Protein AF-A0AAV3Y3Z1-F1 (afdb_monomer_lite)

Organism: NCBI:txid259542

Structure (mmCIF, N/CA/C/O backbone):
data_AF-A0AAV3Y3Z1-F1
#
_entry.id   AF-A0AAV3Y3Z1-F1
#
loop_
_atom_site.group_PDB
_atom_site.id
_atom_site.type_symbol
_atom_site.label_atom_id
_atom_site.label_alt_id
_atom_site.label_comp_id
_atom_site.label_asym_id
_atom_site.label_entity_id
_atom_site.label_seq_id
_atom_site.pdbx_PDB_ins_code
_atom_site.Cartn_x
_atom_site.Cartn_y
_atom_site.Cartn_z
_atom_site.occupancy
_atom_site.B_iso_or_equiv
_atom_site.auth_seq_id
_atom_site.auth_comp_id
_atom_site.auth_asym_id
_atom_site.auth_atom_id
_atom_site.pdbx_PDB_model_num
ATOM 1 N N . MET A 1 1 ? 24.043 4.649 -7.731 1.00 38.72 1 MET A N 1
ATOM 2 C CA . MET A 1 1 ? 23.067 5.441 -8.513 1.00 38.72 1 MET A CA 1
ATOM 3 C C . MET A 1 1 ? 21.668 4.959 -8.148 1.00 38.72 1 MET A C 1
ATOM 5 O O . MET A 1 1 ? 21.428 3.766 -8.249 1.00 38.72 1 MET A O 1
ATOM 9 N N . ARG A 1 2 ? 20.772 5.818 -7.644 1.00 45.34 2 ARG A N 1
ATOM 10 C CA . ARG A 1 2 ? 19.364 5.433 -7.432 1.00 45.34 2 ARG A CA 1
ATOM 11 C C . ARG A 1 2 ? 18.615 5.722 -8.729 1.00 45.34 2 ARG A C 1
ATOM 13 O O . ARG A 1 2 ? 18.360 6.885 -9.018 1.00 45.34 2 ARG A O 1
ATOM 20 N N . GLN A 1 3 ? 18.319 4.689 -9.514 1.00 50.84 3 GLN A N 1
ATOM 21 C CA . GLN A 1 3 ? 17.383 4.824 -10.627 1.00 50.84 3 GLN A CA 1
ATOM 22 C C . GLN A 1 3 ? 16.006 5.140 -10.035 1.00 50.84 3 GLN A C 1
ATOM 24 O O . GLN A 1 3 ? 15.525 4.430 -9.152 1.00 50.84 3 GLN A O 1
ATOM 29 N N . ILE A 1 4 ? 15.427 6.263 -10.453 1.00 54.53 4 ILE A N 1
ATOM 30 C CA . ILE A 1 4 ? 14.034 6.606 -10.181 1.00 54.53 4 ILE A CA 1
ATOM 31 C C . ILE A 1 4 ? 13.265 6.180 -11.424 1.00 54.53 4 ILE A C 1
ATOM 33 O O . ILE A 1 4 ? 13.457 6.764 -12.485 1.00 54.53 4 ILE A O 1
ATOM 37 N N . ALA A 1 5 ? 12.422 5.158 -11.295 1.00 66.56 5 ALA A N 1
ATOM 38 C CA . ALA A 1 5 ? 11.469 4.790 -12.334 1.00 66.56 5 ALA A CA 1
ATOM 39 C C . ALA A 1 5 ? 10.105 5.410 -12.003 1.00 66.56 5 ALA A C 1
ATOM 41 O O . ALA A 1 5 ? 9.519 5.086 -10.962 1.00 66.56 5 ALA A O 1
ATOM 42 N N . ASP A 1 6 ? 9.615 6.284 -12.883 1.00 77.06 6 ASP A N 1
ATOM 43 C CA . ASP A 1 6 ? 8.243 6.791 -12.879 1.00 77.06 6 ASP A CA 1
ATOM 44 C C . ASP A 1 6 ? 7.479 6.065 -13.996 1.00 77.06 6 ASP A C 1
ATOM 46 O O . ASP A 1 6 ? 7.843 6.141 -15.166 1.00 77.06 6 ASP A O 1
ATOM 50 N N . ILE A 1 7 ? 6.454 5.294 -13.629 1.00 76.12 7 ILE A N 1
ATOM 51 C CA . ILE A 1 7 ? 5.674 4.467 -14.565 1.00 76.12 7 ILE A CA 1
ATOM 52 C C . ILE A 1 7 ? 4.197 4.838 -14.451 1.00 76.12 7 ILE A C 1
ATOM 54 O O . ILE A 1 7 ? 3.661 4.872 -13.341 1.00 76.12 7 ILE A O 1
ATOM 58 N N . VAL A 1 8 ? 3.537 5.057 -15.589 1.00 78.25 8 VAL A N 1
ATOM 59 C CA . VAL A 1 8 ? 2.081 5.229 -15.682 1.00 78.25 8 VAL A CA 1
ATOM 60 C C . VAL A 1 8 ? 1.500 4.055 -16.467 1.00 78.25 8 VAL A C 1
ATOM 62 O O . VAL A 1 8 ? 1.951 3.780 -17.575 1.00 78.25 8 VAL A O 1
ATOM 65 N N . LEU A 1 9 ? 0.521 3.351 -15.897 1.00 72.94 9 LEU A N 1
ATOM 66 C CA . LEU A 1 9 ? -0.220 2.286 -16.583 1.00 72.94 9 LEU A CA 1
ATOM 67 C C . LEU A 1 9 ? -1.708 2.632 -16.574 1.00 72.94 9 LEU A C 1
ATOM 69 O O . LEU A 1 9 ? -2.263 2.883 -15.506 1.00 72.94 9 LEU A O 1
ATOM 73 N N . GLN A 1 10 ? -2.333 2.641 -17.753 1.00 61.81 10 GLN A N 1
ATOM 74 C CA . GLN A 1 10 ? -3.741 3.027 -17.941 1.00 61.81 10 GLN A CA 1
ATOM 75 C C . GLN A 1 10 ? -4.688 1.856 -18.247 1.00 61.81 10 GLN A C 1
ATOM 77 O O . GLN A 1 10 ? -5.895 1.983 -18.075 1.00 61.81 10 GLN A O 1
ATOM 82 N N . SER A 1 11 ? -4.172 0.733 -18.747 1.00 54.78 11 SER A N 1
ATOM 83 C CA . SER A 1 11 ? -4.983 -0.423 -19.162 1.00 54.78 11 SER A CA 1
ATOM 84 C C . SER A 1 11 ? -4.054 -1.578 -19.517 1.00 54.78 11 SER A C 1
ATOM 86 O O . SER A 1 11 ? -3.752 -1.846 -20.676 1.00 54.78 11 SER A O 1
ATOM 88 N N . ALA A 1 12 ? -3.490 -2.217 -18.494 1.00 56.66 12 ALA A N 1
ATOM 89 C CA . ALA A 1 12 ? -2.449 -3.210 -18.706 1.00 56.66 12 ALA A CA 1
ATOM 90 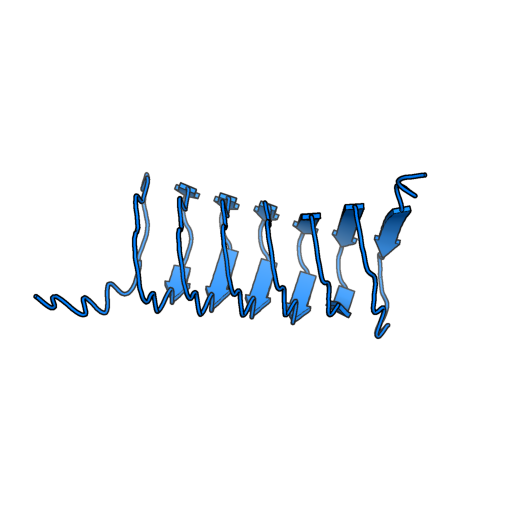C C . ALA A 1 12 ? -2.497 -4.318 -17.641 1.00 56.66 12 ALA A C 1
ATOM 92 O O . ALA A 1 12 ? -2.809 -4.044 -16.479 1.00 56.66 12 ALA A O 1
ATOM 93 N N . PHE A 1 13 ? -2.098 -5.534 -18.043 1.00 55.38 13 PHE A N 1
ATOM 94 C CA . PHE A 1 13 ? -1.828 -6.692 -17.174 1.00 55.38 13 PHE A CA 1
ATOM 95 C C . PHE A 1 13 ? -0.326 -7.002 -16.985 1.00 55.38 13 PHE A C 1
ATOM 97 O O . PHE A 1 13 ? 0.087 -8.147 -17.172 1.00 55.38 13 PHE A O 1
ATOM 104 N N . PRO A 1 14 ? 0.554 -6.034 -16.669 1.00 64.69 14 PRO A N 1
ATOM 105 C CA . PRO A 1 14 ? 1.974 -6.319 -16.624 1.00 64.69 14 PRO A CA 1
ATOM 106 C C . PRO A 1 14 ? 2.373 -6.910 -15.265 1.00 64.69 14 PRO A C 1
ATOM 108 O O . PRO A 1 14 ? 1.799 -6.584 -14.223 1.00 64.69 14 PRO A O 1
ATOM 111 N N . ASN A 1 15 ? 3.402 -7.756 -15.283 1.00 67.06 15 ASN A N 1
ATOM 112 C CA . ASN A 1 15 ? 4.143 -8.168 -14.096 1.00 67.06 15 ASN A CA 1
ATOM 113 C C . ASN A 1 15 ? 5.501 -7.461 -14.122 1.00 67.06 15 ASN A C 1
ATOM 115 O O . ASN A 1 15 ? 6.353 -7.806 -14.938 1.00 67.06 15 ASN A O 1
ATOM 119 N N . ILE A 1 16 ? 5.676 -6.429 -13.292 1.00 70.81 16 ILE A N 1
ATOM 120 C CA . ILE A 1 16 ? 6.861 -5.555 -13.351 1.00 70.81 16 ILE A CA 1
ATOM 121 C C . ILE A 1 16 ? 7.617 -5.600 -12.021 1.00 70.81 16 ILE A C 1
ATOM 123 O O . ILE A 1 16 ? 7.377 -4.728 -11.172 1.00 70.81 16 ILE A O 1
ATOM 127 N N . PRO A 1 17 ? 8.538 -6.564 -11.831 1.00 74.75 17 PRO A N 1
ATOM 128 C CA . PRO A 1 17 ? 9.438 -6.557 -10.690 1.00 74.75 17 PRO A CA 1
ATOM 129 C C . PRO A 1 17 ? 10.379 -5.353 -10.756 1.00 74.75 17 PRO A C 1
ATOM 131 O O . PRO A 1 17 ? 10.836 -4.953 -11.825 1.00 74.75 17 PRO A O 1
ATOM 134 N N . HIS A 1 18 ? 10.671 -4.757 -9.603 1.00 75.56 18 HIS A N 1
ATOM 135 C CA . HIS A 1 18 ? 11.639 -3.667 -9.508 1.00 75.56 18 HIS A CA 1
ATOM 136 C C . HIS A 1 18 ? 12.318 -3.641 -8.134 1.00 75.56 18 HIS A C 1
ATOM 138 O O . HIS A 1 18 ? 11.697 -3.953 -7.114 1.00 75.56 18 HIS A O 1
ATOM 144 N N . GLN A 1 19 ? 13.586 -3.228 -8.115 1.00 79.69 19 GLN A N 1
ATOM 145 C CA . GLN A 1 19 ? 14.380 -3.020 -6.907 1.00 79.69 19 GLN A CA 1
ATOM 146 C C . GLN A 1 19 ? 14.843 -1.564 -6.818 1.00 79.69 19 GLN A C 1
ATOM 148 O O . GLN A 1 19 ? 15.278 -0.979 -7.805 1.00 79.69 19 GLN A O 1
ATOM 153 N N . GLY A 1 20 ? 14.786 -0.971 -5.627 1.00 83.19 20 GLY A N 1
ATOM 154 C CA . GLY A 1 20 ? 15.277 0.388 -5.391 1.00 83.19 20 GLY A CA 1
ATOM 155 C C . GLY A 1 20 ? 14.154 1.389 -5.151 1.00 83.19 20 GLY A C 1
ATOM 156 O O . GLY A 1 20 ? 13.308 1.156 -4.294 1.00 83.19 20 GLY A O 1
ATOM 157 N N . TYR A 1 21 ? 14.186 2.545 -5.819 1.00 83.06 21 TYR A N 1
ATOM 158 C CA . TYR A 1 21 ? 13.188 3.603 -5.638 1.00 83.06 21 TYR A CA 1
ATOM 159 C C . TYR A 1 21 ? 12.242 3.670 -6.840 1.00 83.06 21 TYR A C 1
ATOM 161 O O . TYR A 1 21 ? 12.690 3.880 -7.963 1.00 83.06 21 TYR A O 1
ATOM 169 N N . ARG A 1 22 ? 10.930 3.571 -6.606 1.00 81.88 22 ARG A N 1
ATOM 170 C CA . ARG A 1 22 ? 9.918 3.654 -7.670 1.00 81.88 22 ARG A CA 1
ATOM 171 C C . ARG A 1 22 ? 8.737 4.537 -7.283 1.00 81.88 22 ARG A C 1
ATOM 173 O O . ARG A 1 22 ? 8.213 4.439 -6.167 1.00 81.88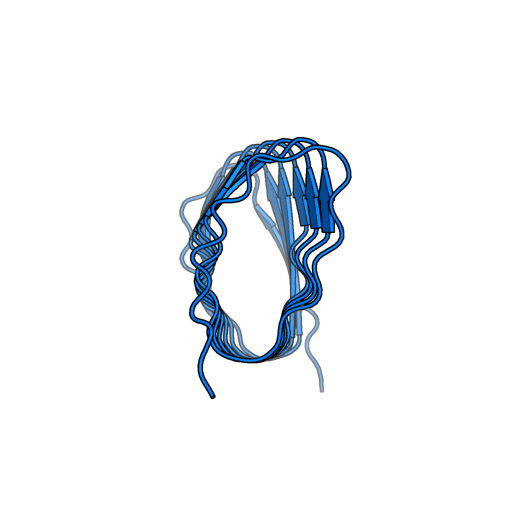 22 ARG A O 1
ATOM 180 N N . LYS A 1 23 ? 8.251 5.348 -8.225 1.00 83.50 23 LYS A N 1
ATOM 181 C CA . LYS A 1 23 ? 6.884 5.883 -8.171 1.00 83.50 23 LYS A CA 1
ATOM 182 C C . LYS A 1 23 ? 6.083 5.286 -9.314 1.00 83.50 23 LYS A C 1
ATOM 184 O O . LYS A 1 23 ? 6.604 4.964 -10.379 1.00 83.50 23 LYS A O 1
ATOM 189 N N . SER A 1 24 ? 4.802 5.065 -9.087 1.00 81.75 24 SER A N 1
ATOM 190 C CA . SER A 1 24 ? 3.940 4.552 -10.147 1.00 81.75 24 SER A CA 1
ATOM 191 C C . SER A 1 24 ? 2.547 5.110 -10.004 1.00 81.75 24 SER A C 1
ATOM 193 O O . SER A 1 24 ? 2.078 5.279 -8.882 1.00 81.75 24 SER A O 1
ATOM 195 N N . VAL A 1 25 ? 1.903 5.375 -11.132 1.00 82.44 25 VAL A N 1
ATOM 196 C CA . VAL A 1 25 ? 0.495 5.752 -11.203 1.00 82.44 25 VAL A CA 1
ATOM 197 C C . VAL A 1 25 ? -0.222 4.681 -12.010 1.00 82.44 25 VAL A C 1
ATOM 199 O O . VAL A 1 25 ? 0.180 4.353 -13.123 1.00 82.44 25 VAL A O 1
ATOM 202 N N . LEU A 1 26 ? -1.254 4.098 -11.419 1.00 78.12 26 LEU A N 1
ATOM 203 C CA . LEU A 1 26 ? -2.059 3.043 -12.011 1.00 78.12 26 LEU A CA 1
ATOM 204 C C . LEU A 1 26 ? -3.491 3.554 -12.109 1.00 78.12 26 LEU A C 1
ATOM 206 O O . LEU A 1 26 ? -4.117 3.844 -11.088 1.00 78.12 26 LEU A O 1
ATOM 210 N N . GLN A 1 27 ? -3.984 3.669 -13.333 1.00 77.88 27 GLN A N 1
ATOM 211 C CA . GLN A 1 27 ? -5.347 4.067 -13.658 1.00 77.88 27 GLN A CA 1
ATOM 212 C C . GLN A 1 27 ? -6.014 2.897 -14.373 1.00 77.88 27 GLN A C 1
ATOM 214 O O . GLN A 1 27 ? -5.405 2.346 -15.281 1.00 77.88 27 GLN A O 1
ATOM 219 N N . SER A 1 28 ? -7.218 2.492 -13.962 1.00 62.53 28 SER A N 1
ATOM 220 C CA . SER A 1 28 ? -8.049 1.519 -14.704 1.00 62.53 28 SER A CA 1
ATOM 221 C C . SER A 1 28 ? -7.339 0.217 -15.122 1.00 62.53 28 SER A C 1
ATOM 223 O O . SER A 1 28 ? -7.640 -0.372 -16.159 1.00 62.53 28 SER A O 1
ATOM 225 N N . ALA A 1 29 ? -6.375 -0.243 -14.322 1.00 64.31 29 ALA A N 1
ATOM 226 C CA . ALA A 1 29 ? -5.511 -1.373 -14.651 1.00 64.31 29 ALA A CA 1
ATOM 227 C C . ALA A 1 29 ? -5.746 -2.563 -13.709 1.00 64.31 29 ALA A C 1
ATOM 229 O O . ALA A 1 29 ? -6.104 -2.374 -12.545 1.00 64.31 29 ALA A O 1
ATOM 230 N N . PHE A 1 30 ? -5.493 -3.773 -14.219 1.00 63.44 30 PHE A N 1
ATOM 231 C CA . PHE A 1 30 ? -5.391 -5.013 -13.448 1.00 63.44 30 PHE A CA 1
ATOM 232 C C . PHE A 1 30 ? -3.925 -5.434 -13.393 1.00 63.44 30 PHE A C 1
ATOM 234 O O . PHE A 1 30 ? -3.416 -5.987 -14.357 1.00 63.44 30 PHE A O 1
ATOM 241 N N . THR A 1 31 ? -3.202 -5.149 -12.310 1.00 68.56 31 THR A N 1
ATOM 242 C CA . THR A 1 31 ? -1.728 -5.258 -12.336 1.00 68.56 31 THR A CA 1
ATOM 243 C C . THR A 1 31 ? -1.142 -5.995 -11.133 1.00 68.56 31 THR A C 1
ATOM 245 O O . THR A 1 31 ? -1.618 -5.826 -10.009 1.00 68.56 31 THR A O 1
ATOM 248 N N . ASN A 1 32 ? -0.074 -6.775 -11.363 1.00 75.19 32 ASN A N 1
ATOM 249 C CA . ASN A 1 32 ? 0.760 -7.359 -10.310 1.00 75.19 32 ASN A CA 1
ATOM 250 C C . ASN A 1 32 ? 2.152 -6.703 -10.299 1.00 75.19 32 ASN A C 1
ATOM 252 O O . ASN A 1 32 ? 2.865 -6.737 -11.300 1.00 75.19 32 ASN A O 1
ATOM 256 N N . ILE A 1 33 ? 2.541 -6.068 -9.191 1.00 74.75 33 ILE A N 1
ATOM 257 C CA . ILE A 1 33 ? 3.802 -5.311 -9.110 1.00 74.75 33 ILE A CA 1
ATOM 258 C C . ILE A 1 33 ? 4.580 -5.687 -7.846 1.00 74.75 33 ILE A C 1
ATOM 260 O O . ILE A 1 33 ? 4.472 -4.985 -6.837 1.00 74.75 33 ILE A O 1
ATOM 264 N N . PRO A 1 34 ? 5.388 -6.760 -7.881 1.00 79.81 34 PRO A N 1
ATOM 265 C CA . PRO A 1 34 ? 6.319 -7.048 -6.802 1.00 79.81 34 PRO A CA 1
ATOM 266 C C . PRO A 1 34 ? 7.426 -5.992 -6.745 1.00 79.81 34 PRO A C 1
ATOM 268 O O . PRO A 1 34 ? 7.999 -5.607 -7.767 1.00 79.81 34 PRO A O 1
ATOM 271 N N . HIS A 1 35 ? 7.751 -5.514 -5.546 1.00 79.88 35 HIS A N 1
ATOM 272 C CA . HIS A 1 35 ? 8.801 -4.512 -5.380 1.00 79.88 35 HIS A CA 1
ATOM 273 C C . HIS A 1 35 ? 9.588 -4.674 -4.076 1.00 79.88 35 HIS A C 1
ATOM 275 O O . HIS A 1 35 ? 9.019 -4.915 -3.010 1.00 79.88 35 HIS A O 1
ATOM 281 N N . GLN A 1 36 ? 10.906 -4.473 -4.154 1.00 83.94 36 GLN A N 1
ATOM 282 C CA . GLN A 1 36 ? 11.794 -4.410 -2.992 1.00 83.94 36 GLN A CA 1
ATOM 283 C C . GLN A 1 36 ? 12.462 -3.035 -2.896 1.00 83.94 36 GLN A C 1
ATOM 285 O O . GLN A 1 36 ? 13.067 -2.551 -3.852 1.00 83.94 36 GLN A O 1
ATOM 290 N N . GLY A 1 37 ? 12.384 -2.399 -1.728 1.00 86.62 37 GLY A N 1
ATOM 291 C CA . GLY A 1 37 ? 13.018 -1.108 -1.463 1.00 86.62 37 GLY A CA 1
ATOM 292 C C . GLY A 1 37 ? 12.015 -0.030 -1.074 1.00 86.62 37 GLY A C 1
ATOM 293 O O . GLY A 1 37 ? 11.302 -0.173 -0.086 1.00 86.62 37 GLY A O 1
ATOM 294 N N . TYR A 1 38 ? 12.011 1.087 -1.799 1.00 85.38 38 TYR A N 1
ATOM 295 C CA . TYR A 1 38 ? 11.131 2.221 -1.550 1.00 85.38 38 TYR A CA 1
ATOM 296 C C . TYR A 1 38 ? 10.130 2.422 -2.690 1.00 85.38 38 TYR A C 1
ATOM 298 O O . TYR A 1 38 ? 10.534 2.689 -3.821 1.00 85.38 38 TYR A O 1
ATOM 306 N N . GLN A 1 39 ? 8.830 2.406 -2.393 1.00 83.25 39 GLN A N 1
ATOM 307 C CA . GLN A 1 39 ? 7.796 2.600 -3.414 1.00 83.25 39 GLN A CA 1
ATOM 308 C C . GLN A 1 39 ? 6.714 3.610 -2.997 1.00 83.25 39 GLN A C 1
ATOM 310 O O . GLN A 1 39 ? 6.246 3.626 -1.855 1.00 83.25 39 GLN A O 1
ATOM 315 N N . LYS A 1 40 ? 6.269 4.438 -3.952 1.00 87.25 40 LYS A N 1
ATOM 316 C CA . LYS A 1 40 ? 5.079 5.305 -3.827 1.00 87.25 40 LYS A CA 1
ATOM 317 C C . LYS A 1 40 ? 4.084 5.039 -4.965 1.00 87.25 40 LYS A C 1
ATOM 319 O O . LYS A 1 40 ? 4.104 5.770 -5.957 1.00 87.25 40 LYS A O 1
ATOM 324 N N . PRO A 1 41 ? 3.261 3.983 -4.884 1.00 83.94 41 PRO A N 1
ATOM 325 C CA . PRO A 1 41 ? 2.222 3.764 -5.878 1.00 83.94 41 PRO A CA 1
ATOM 326 C C . PRO A 1 41 ? 1.009 4.671 -5.610 1.00 83.94 41 PRO A C 1
ATOM 328 O O . PRO A 1 41 ? 0.611 4.866 -4.461 1.00 83.94 41 PRO A O 1
ATOM 331 N N . VAL A 1 42 ? 0.413 5.190 -6.677 1.00 86.38 42 VAL A N 1
ATOM 332 C CA . VAL A 1 42 ? -0.885 5.868 -6.687 1.00 86.38 42 VAL A CA 1
ATOM 333 C C . VAL A 1 42 ? -1.831 5.024 -7.533 1.00 86.38 42 VAL A C 1
ATOM 335 O O . VAL A 1 42 ? -1.521 4.722 -8.681 1.00 86.38 42 VAL A O 1
ATOM 338 N N . LEU A 1 43 ? -2.958 4.619 -6.957 1.00 83.06 43 LEU A N 1
ATOM 339 C CA . LEU A 1 43 ? -3.975 3.787 -7.597 1.00 83.06 43 LEU A CA 1
ATOM 340 C C . LEU A 1 43 ? -5.282 4.569 -7.691 1.00 83.06 43 LEU A C 1
ATOM 342 O O . LEU A 1 43 ? -5.802 5.015 -6.668 1.00 83.06 43 LEU A O 1
ATOM 346 N N . GLN A 1 44 ? -5.810 4.694 -8.904 1.00 83.62 44 GLN A N 1
ATOM 347 C CA . GLN A 1 44 ? -7.079 5.352 -9.203 1.00 83.62 44 GLN A CA 1
ATOM 348 C C . GLN A 1 44 ? -7.956 4.396 -10.011 1.00 83.62 44 GLN A C 1
ATOM 350 O O . GLN A 1 44 ? -7.556 3.973 -11.095 1.00 83.62 44 GLN A O 1
ATOM 355 N N . SER A 1 45 ? -9.132 4.035 -9.491 1.00 73.88 45 SER A N 1
ATOM 356 C CA . SER A 1 45 ? -10.088 3.159 -10.198 1.00 73.88 45 SER A CA 1
ATOM 357 C C . SER A 1 45 ? -9.464 1.857 -10.725 1.00 73.88 45 SER A C 1
ATOM 359 O O . SER A 1 45 ? -9.800 1.383 -11.805 1.00 73.88 45 SER A O 1
ATOM 361 N N . ALA A 1 46 ? -8.501 1.301 -9.989 1.00 69.44 46 ALA A N 1
ATOM 362 C CA . ALA A 1 46 ? -7.691 0.166 -10.420 1.00 69.44 46 ALA A CA 1
ATOM 363 C C . ALA A 1 46 ? -7.931 -1.060 -9.533 1.00 69.44 46 ALA A C 1
ATOM 365 O O . ALA A 1 46 ? -8.288 -0.923 -8.358 1.00 69.44 46 ALA A O 1
ATOM 366 N N . PHE A 1 47 ? -7.668 -2.242 -10.092 1.00 73.44 47 PHE A N 1
ATOM 367 C CA . PHE A 1 47 ? -7.557 -3.492 -9.351 1.00 73.44 47 PHE A CA 1
ATOM 368 C C . PHE A 1 47 ? -6.087 -3.921 -9.308 1.00 73.44 47 PHE A C 1
ATOM 370 O O . PHE A 1 47 ? -5.487 -4.204 -10.341 1.00 73.44 47 PHE A O 1
ATOM 377 N N . ALA A 1 48 ? -5.459 -3.975 -8.136 1.00 74.31 48 ALA A N 1
ATOM 378 C CA . ALA A 1 48 ? -4.024 -4.271 -8.075 1.00 74.31 48 ALA A CA 1
ATOM 379 C C . ALA A 1 48 ? -3.632 -5.255 -6.978 1.00 74.31 48 ALA A C 1
ATOM 381 O O . ALA A 1 48 ? -4.175 -5.232 -5.873 1.00 74.31 48 ALA A O 1
ATOM 382 N N . ASN A 1 49 ? -2.621 -6.068 -7.285 1.00 81.00 49 ASN A N 1
ATOM 383 C CA . ASN A 1 49 ? -1.872 -6.848 -6.311 1.00 81.00 49 ASN A CA 1
ATOM 384 C C . ASN A 1 49 ? -0.430 -6.322 -6.245 1.00 81.00 49 ASN A C 1
ATOM 386 O O . ASN A 1 49 ? 0.297 -6.370 -7.234 1.00 81.00 49 ASN A O 1
ATOM 390 N N . ILE A 1 50 ? -0.015 -5.766 -5.108 1.00 79.44 50 ILE A N 1
ATOM 391 C CA . ILE A 1 50 ? 1.295 -5.101 -4.984 1.00 79.44 50 ILE A CA 1
ATOM 392 C C . ILE A 1 50 ? 2.027 -5.647 -3.757 1.00 79.44 50 ILE A C 1
ATOM 394 O O . ILE A 1 50 ? 2.022 -5.002 -2.705 1.00 79.44 50 ILE A O 1
ATOM 398 N N . PRO A 1 51 ? 2.643 -6.838 -3.857 1.00 83.62 51 PRO A N 1
ATOM 399 C CA . PRO A 1 51 ? 3.488 -7.346 -2.791 1.00 83.62 51 PRO A CA 1
ATOM 400 C C . PRO A 1 51 ? 4.758 -6.496 -2.679 1.00 83.62 51 PRO A C 1
ATOM 402 O O . PRO A 1 51 ? 5.456 -6.252 -3.665 1.00 83.62 51 PRO A O 1
ATOM 405 N N . HIS A 1 52 ? 5.068 -6.036 -1.469 1.00 84.00 52 HIS A N 1
ATOM 406 C CA . HIS A 1 52 ? 6.194 -5.135 -1.251 1.00 84.00 52 HIS A CA 1
ATOM 407 C C . HIS A 1 52 ? 7.002 -5.475 0.006 1.00 84.00 52 HIS A C 1
ATOM 409 O O . HIS A 1 52 ? 6.446 -5.719 1.078 1.00 84.00 52 HIS A O 1
ATOM 415 N N . GLN A 1 53 ? 8.330 -5.409 -0.111 1.00 86.62 53 GLN A N 1
ATOM 416 C CA . GLN A 1 53 ? 9.258 -5.484 1.021 1.00 86.62 53 GLN A CA 1
ATOM 417 C C . GLN A 1 53 ? 10.060 -4.185 1.146 1.00 86.62 53 GLN A C 1
ATOM 419 O O . GLN A 1 53 ? 10.698 -3.741 0.192 1.00 86.62 53 GLN A O 1
ATOM 424 N N . GLY A 1 54 ? 10.052 -3.576 2.333 1.00 88.81 54 GLY A N 1
ATOM 425 C CA . GLY A 1 54 ? 10.809 -2.361 2.638 1.00 88.81 54 GLY A CA 1
ATOM 426 C C . GLY A 1 54 ? 9.923 -1.208 3.103 1.00 88.81 54 GLY A C 1
ATOM 427 O O . GLY A 1 54 ? 9.202 -1.332 4.090 1.00 88.81 54 GLY A O 1
ATOM 428 N N . TYR A 1 55 ? 10.019 -0.061 2.431 1.00 87.44 55 TYR A N 1
ATOM 429 C CA . TYR A 1 55 ? 9.237 1.133 2.729 1.00 87.44 55 TYR A CA 1
ATOM 430 C C . TYR A 1 55 ? 8.221 1.463 1.629 1.00 87.44 55 TYR A C 1
ATOM 432 O O . TYR A 1 55 ? 8.604 1.735 0.492 1.00 87.44 55 TYR A O 1
ATOM 440 N N . GLN A 1 56 ? 6.938 1.566 1.971 1.00 85.62 56 GLN A N 1
ATOM 441 C CA . GLN A 1 56 ? 5.893 1.888 0.996 1.00 85.62 56 GLN A CA 1
ATOM 442 C C . GLN A 1 56 ? 4.960 3.014 1.467 1.00 85.62 56 GLN A C 1
ATOM 444 O O . GLN A 1 56 ? 4.536 3.069 2.625 1.00 85.62 56 GLN A O 1
ATOM 449 N N . LYS A 1 57 ? 4.600 3.920 0.549 1.00 89.75 57 LYS A N 1
ATOM 450 C CA . LYS A 1 57 ? 3.550 4.940 0.748 1.00 89.75 57 LYS A CA 1
ATOM 451 C C . LYS A 1 57 ? 2.492 4.848 -0.351 1.00 89.75 57 LYS A C 1
ATOM 453 O O . LYS A 1 57 ? 2.554 5.636 -1.297 1.00 89.75 57 LYS A O 1
ATOM 458 N N . PRO A 1 58 ? 1.572 3.879 -0.284 1.00 85.81 58 PRO A N 1
ATOM 459 C CA . PRO A 1 58 ? 0.532 3.775 -1.288 1.00 85.81 58 PRO A CA 1
ATOM 460 C C . PRO A 1 58 ? -0.557 4.834 -1.059 1.00 85.81 58 PRO A C 1
ATOM 462 O O . PRO A 1 58 ? -0.943 5.102 0.080 1.00 85.81 58 PRO A O 1
ATOM 465 N N . VAL A 1 59 ? -1.058 5.410 -2.148 1.00 88.69 59 VAL A N 1
ATOM 466 C CA . VAL A 1 59 ? -2.254 6.262 -2.163 1.00 88.69 59 VAL A CA 1
ATOM 467 C C . VAL A 1 59 ? -3.306 5.568 -3.015 1.00 88.69 59 VAL A C 1
ATOM 469 O O . VAL A 1 59 ? -3.037 5.249 -4.171 1.00 88.69 59 VAL A O 1
ATOM 472 N N . LEU A 1 60 ? -4.483 5.314 -2.450 1.00 85.50 60 LEU A N 1
ATOM 473 C CA . LEU A 1 60 ? -5.581 4.643 -3.142 1.00 85.50 60 LEU A CA 1
ATOM 474 C C . LEU A 1 60 ? -6.832 5.510 -3.143 1.00 85.50 60 LEU A C 1
ATOM 476 O O . LEU A 1 60 ? -7.298 5.926 -2.082 1.00 85.50 60 LEU A O 1
ATOM 480 N N . GLN A 1 61 ? -7.378 5.724 -4.337 1.00 85.88 61 GLN A N 1
ATOM 481 C CA . GLN A 1 61 ? -8.613 6.458 -4.583 1.00 85.88 61 GLN A CA 1
ATOM 482 C C . GLN A 1 61 ? -9.555 5.588 -5.413 1.00 85.88 61 GLN A C 1
ATOM 484 O O . GLN A 1 61 ? -9.201 5.182 -6.521 1.00 85.88 61 GLN A O 1
ATOM 489 N N . SER A 1 62 ? -10.740 5.283 -4.877 1.00 78.38 62 SER A N 1
ATOM 490 C CA . SER A 1 62 ? -11.766 4.491 -5.581 1.00 78.38 62 SER A CA 1
ATOM 491 C C . SER A 1 62 ? -11.234 3.173 -6.165 1.00 78.38 62 SER A C 1
ATOM 493 O O . SER A 1 62 ? -11.612 2.765 -7.257 1.00 78.38 62 SER A O 1
ATOM 495 N N . ALA A 1 63 ? -10.296 2.529 -5.469 1.00 74.31 63 ALA A N 1
ATOM 496 C CA . ALA A 1 63 ? -9.564 1.368 -5.967 1.00 74.31 63 ALA A CA 1
ATOM 497 C C . ALA A 1 63 ? -9.893 0.106 -5.163 1.00 74.31 63 ALA A C 1
ATOM 499 O O . ALA A 1 63 ? -10.210 0.184 -3.970 1.00 74.31 63 ALA A O 1
ATOM 500 N N . PHE A 1 64 ? -9.743 -1.050 -5.812 1.00 76.88 64 PHE A N 1
ATOM 501 C CA . PHE A 1 64 ? -9.703 -2.347 -5.150 1.00 76.88 64 PHE A CA 1
ATOM 502 C C . PHE A 1 64 ? -8.258 -2.847 -5.125 1.00 76.88 64 PHE A C 1
ATOM 504 O O . PHE A 1 64 ? -7.632 -3.005 -6.169 1.00 76.88 64 PHE A O 1
ATOM 511 N N . ALA A 1 65 ? -7.686 -3.099 -3.950 1.00 76.62 65 ALA A N 1
ATOM 512 C CA . ALA A 1 65 ? -6.293 -3.542 -3.893 1.00 76.62 65 ALA A CA 1
ATOM 513 C C . ALA A 1 65 ? -6.020 -4.586 -2.821 1.00 76.62 65 ALA A C 1
ATOM 515 O O . ALA A 1 65 ? -6.533 -4.508 -1.703 1.00 76.62 65 ALA A O 1
ATOM 516 N N . ASN A 1 66 ? -5.132 -5.516 -3.165 1.00 82.75 66 ASN A N 1
ATOM 517 C CA . ASN A 1 66 ? -4.453 -6.389 -2.225 1.00 82.75 66 ASN A CA 1
ATOM 518 C C . ASN A 1 66 ? -2.978 -5.973 -2.140 1.00 82.75 66 ASN A C 1
ATOM 520 O O . ASN A 1 66 ? -2.266 -5.982 -3.143 1.00 82.75 66 ASN A O 1
ATOM 524 N N . ILE A 1 67 ? -2.516 -5.562 -0.961 1.00 80.62 67 ILE A N 1
ATOM 525 C CA . ILE A 1 67 ? -1.156 -5.032 -0.783 1.00 80.62 67 ILE A CA 1
ATOM 526 C C . ILE A 1 67 ? -0.488 -5.738 0.401 1.00 80.62 67 ILE A C 1
ATOM 528 O O . ILE A 1 67 ? -0.442 -5.178 1.500 1.00 80.62 67 ILE A O 1
ATOM 532 N N . PRO A 1 68 ? 0.025 -6.968 0.209 1.00 84.25 68 PRO A N 1
ATOM 533 C CA . PRO A 1 68 ? 0.863 -7.620 1.204 1.00 84.25 68 PRO A CA 1
ATOM 534 C C . PRO A 1 68 ? 2.152 -6.824 1.395 1.00 84.25 68 PRO A C 1
ATOM 536 O O . PRO A 1 68 ? 2.859 -6.529 0.429 1.00 84.25 68 PRO A O 1
ATOM 539 N N . HIS A 1 69 ? 2.476 -6.479 2.636 1.00 83.50 69 HIS A N 1
ATOM 540 C CA . HIS A 1 69 ? 3.636 -5.649 2.924 1.00 83.50 69 HIS A CA 1
ATOM 541 C C . HIS A 1 69 ? 4.441 -6.148 4.126 1.00 83.50 69 HIS A C 1
ATOM 543 O O . HIS A 1 69 ? 3.893 -6.407 5.199 1.00 83.50 69 HIS A O 1
ATOM 549 N N . GLN A 1 70 ? 5.764 -6.196 3.968 1.00 87.06 70 GLN A N 1
ATOM 550 C CA . GLN A 1 70 ? 6.713 -6.410 5.062 1.00 87.06 70 GLN A CA 1
ATOM 551 C C . GLN A 1 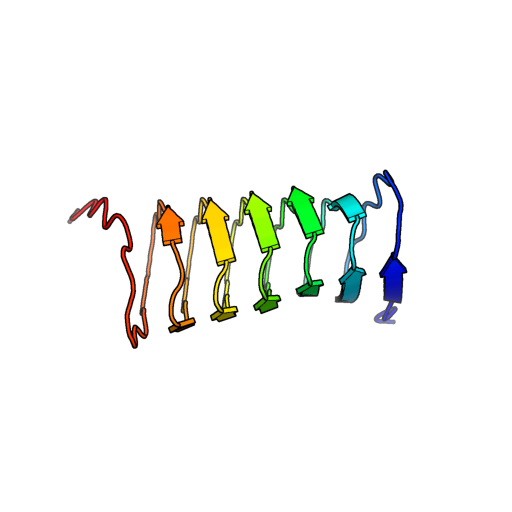70 ? 7.634 -5.194 5.214 1.00 87.06 70 GLN A C 1
ATOM 553 O O . GLN A 1 70 ? 8.308 -4.793 4.266 1.00 87.06 70 GLN A O 1
ATOM 558 N N . GLY A 1 71 ? 7.680 -4.606 6.412 1.00 89.00 71 GLY A N 1
ATOM 559 C CA . GLY A 1 71 ? 8.543 -3.471 6.744 1.00 89.00 71 GLY A CA 1
ATOM 560 C C . GLY A 1 71 ? 7.771 -2.262 7.272 1.00 89.00 71 GLY A C 1
ATOM 561 O O . GLY A 1 71 ? 7.046 -2.362 8.259 1.00 89.00 71 GLY A O 1
ATOM 562 N N . TYR A 1 72 ? 7.965 -1.099 6.648 1.00 86.94 72 TYR A N 1
ATOM 563 C CA . TYR A 1 72 ? 7.299 0.148 7.010 1.00 86.94 72 TYR A CA 1
ATOM 564 C C . TYR A 1 72 ? 6.298 0.622 5.949 1.00 86.94 72 TYR A C 1
ATOM 566 O O . TYR A 1 72 ? 6.681 0.891 4.812 1.00 86.94 72 TYR A O 1
ATOM 574 N N . GLN A 1 73 ? 5.043 0.854 6.335 1.00 84.88 73 GLN A N 1
ATOM 575 C CA . GLN A 1 73 ? 4.008 1.313 5.406 1.00 84.88 73 GLN A CA 1
ATOM 576 C C . GLN A 1 73 ? 3.217 2.527 5.924 1.00 84.88 73 GLN A C 1
ATOM 578 O O . GLN A 1 73 ? 2.833 2.608 7.095 1.00 84.88 73 GLN A O 1
ATOM 583 N N . LYS A 1 74 ? 2.931 3.482 5.029 1.00 89.06 74 LYS A N 1
ATOM 584 C CA . LYS A 1 74 ? 2.014 4.618 5.262 1.00 89.06 74 LYS A CA 1
ATOM 585 C C . LYS A 1 74 ? 0.939 4.683 4.174 1.00 89.06 74 LYS A C 1
ATOM 587 O O . LYS A 1 74 ? 1.100 5.472 3.240 1.00 89.06 74 LYS A O 1
ATOM 592 N N . PRO A 1 75 ? -0.109 3.850 4.240 1.00 85.00 75 PRO A N 1
ATOM 593 C CA . PRO A 1 75 ? -1.176 3.908 3.256 1.00 85.00 75 PRO A CA 1
ATOM 594 C C . PRO A 1 75 ? -2.098 5.106 3.507 1.00 85.00 75 PRO A C 1
ATOM 596 O O . PRO A 1 75 ? -2.427 5.412 4.655 1.00 85.00 75 PRO A O 1
ATOM 599 N N . VAL A 1 76 ? -2.531 5.749 2.426 1.00 88.00 76 VAL A N 1
ATOM 600 C CA . VAL A 1 76 ? -3.614 6.740 2.419 1.00 88.00 76 VAL A CA 1
ATOM 601 C C . VAL A 1 76 ? -4.745 6.177 1.570 1.00 88.00 76 VAL A C 1
ATOM 603 O O . VAL A 1 76 ? -4.548 5.938 0.379 1.00 88.00 76 VAL A O 1
ATOM 606 N N . LEU A 1 77 ? -5.900 5.925 2.186 1.00 84.25 77 LEU A N 1
ATOM 607 C CA . LEU A 1 77 ? -7.051 5.295 1.539 1.00 84.25 77 LEU A CA 1
ATOM 608 C C . LEU A 1 77 ? -8.243 6.249 1.527 1.00 84.25 77 LEU A C 1
ATOM 610 O O . LEU A 1 77 ? -8.686 6.686 2.590 1.00 84.25 77 LEU A O 1
ATOM 614 N N . GLN A 1 78 ? -8.776 6.513 0.337 1.00 84.94 78 GLN A N 1
ATOM 615 C CA . GLN A 1 78 ? -9.956 7.341 0.121 1.00 84.94 78 GLN A CA 1
ATOM 616 C C . GLN A 1 78 ? -10.970 6.584 -0.742 1.00 84.94 78 GLN A C 1
ATOM 618 O O . GLN A 1 78 ? -10.660 6.207 -1.874 1.00 84.94 78 GLN A O 1
ATOM 623 N N . SER A 1 79 ? -12.171 6.339 -0.209 1.00 77.31 79 SER A N 1
ATOM 624 C CA . SER A 1 79 ? -13.253 5.634 -0.926 1.00 77.31 79 SER A CA 1
ATOM 625 C C . SER A 1 79 ? -12.822 4.298 -1.552 1.00 77.31 79 SER A C 1
ATOM 627 O O . SER A 1 79 ? -13.285 3.924 -2.625 1.00 77.31 79 SER A O 1
ATOM 629 N N . ALA A 1 80 ? -11.884 3.593 -0.917 1.00 72.38 80 ALA A N 1
ATOM 630 C CA . ALA A 1 80 ? -11.262 2.386 -1.455 1.00 72.38 80 ALA A CA 1
ATOM 631 C C . ALA A 1 80 ? -11.735 1.127 -0.715 1.00 72.38 80 ALA A C 1
ATOM 633 O O . ALA A 1 80 ? -12.054 1.187 0.477 1.00 72.38 80 ALA A O 1
ATOM 634 N N . PHE A 1 81 ? -11.711 -0.011 -1.414 1.00 74.94 81 PHE A N 1
ATOM 635 C CA . PHE A 1 81 ? -11.834 -1.338 -0.814 1.00 74.94 81 PHE A CA 1
ATOM 636 C C . PHE A 1 81 ? -10.465 -2.017 -0.826 1.00 74.94 81 PHE A C 1
ATOM 638 O O . PHE A 1 81 ? -9.918 -2.321 -1.884 1.00 74.94 81 PHE A O 1
ATOM 645 N N . THR A 1 82 ? -9.873 -2.256 0.340 1.00 72.81 82 THR A N 1
ATOM 646 C CA . THR A 1 82 ? -8.492 -2.763 0.391 1.00 72.81 82 THR A CA 1
ATOM 647 C C . THR A 1 82 ? -8.296 -3.888 1.383 1.00 72.81 82 THR A C 1
ATOM 649 O O . THR A 1 82 ? -8.770 -3.805 2.518 1.00 72.81 82 THR A O 1
ATOM 652 N N . ASN A 1 83 ? -7.500 -4.879 0.985 1.00 79.50 83 ASN A N 1
ATOM 653 C CA . ASN A 1 83 ? -6.897 -5.850 1.884 1.00 79.50 83 ASN A CA 1
ATOM 654 C C . ASN A 1 83 ? -5.395 -5.560 2.000 1.00 79.50 83 ASN A C 1
ATOM 656 O O . ASN A 1 83 ? -4.675 -5.583 1.003 1.00 79.50 83 ASN A O 1
ATOM 660 N N . ILE A 1 84 ? -4.918 -5.247 3.202 1.00 75.31 84 ILE A N 1
ATOM 661 C CA . ILE A 1 84 ? -3.516 -4.881 3.435 1.00 75.31 84 ILE A CA 1
ATOM 662 C C . ILE A 1 84 ? -2.957 -5.729 4.579 1.00 75.31 84 ILE A C 1
ATOM 664 O O . ILE A 1 84 ? -2.900 -5.258 5.719 1.00 75.31 84 ILE A O 1
ATOM 668 N N . PRO A 1 85 ? -2.551 -6.982 4.304 1.00 80.62 85 PRO A N 1
ATOM 669 C CA . PRO A 1 85 ? -1.772 -7.762 5.247 1.00 80.62 85 PRO A CA 1
ATOM 670 C C . PRO A 1 85 ? -0.418 -7.099 5.467 1.00 80.62 85 PRO A C 1
ATOM 672 O O . PRO A 1 85 ? 0.345 -6.902 4.521 1.00 80.62 85 PRO A O 1
ATOM 675 N N . HIS A 1 86 ? -0.119 -6.751 6.712 1.00 78.50 86 HIS A N 1
ATOM 676 C CA . HIS A 1 86 ? 1.095 -6.022 7.040 1.00 78.50 86 HIS A CA 1
ATOM 677 C C . HIS A 1 86 ? 1.875 -6.678 8.184 1.00 78.50 86 HIS A C 1
ATOM 679 O O . HIS A 1 86 ? 1.323 -6.968 9.246 1.00 78.50 86 HIS A O 1
ATOM 685 N N . GLN A 1 87 ? 3.188 -6.834 8.002 1.00 84.06 87 GLN A N 1
ATOM 686 C CA . GLN A 1 87 ? 4.134 -7.180 9.064 1.00 84.06 87 GLN A CA 1
ATOM 687 C C . GLN A 1 87 ? 5.155 -6.051 9.252 1.00 84.06 87 GLN A C 1
ATOM 689 O O . GLN A 1 87 ? 5.834 -5.656 8.306 1.00 84.06 87 GLN A O 1
ATOM 694 N N . GLY A 1 88 ? 5.271 -5.521 10.472 1.00 86.50 88 GLY A N 1
ATOM 695 C CA . GLY A 1 88 ? 6.218 -4.465 10.837 1.00 86.50 88 GLY A CA 1
ATOM 696 C C . GLY A 1 88 ? 5.534 -3.208 11.377 1.00 86.50 88 GLY A C 1
ATOM 697 O O . GLY A 1 88 ? 4.698 -3.280 12.276 1.00 86.50 88 GLY A O 1
ATOM 698 N N . TYR A 1 89 ? 5.890 -2.040 10.844 1.00 83.94 89 TYR A N 1
ATOM 699 C CA . TYR A 1 89 ? 5.355 -0.748 11.266 1.00 83.94 89 TYR A CA 1
ATOM 700 C C . TYR A 1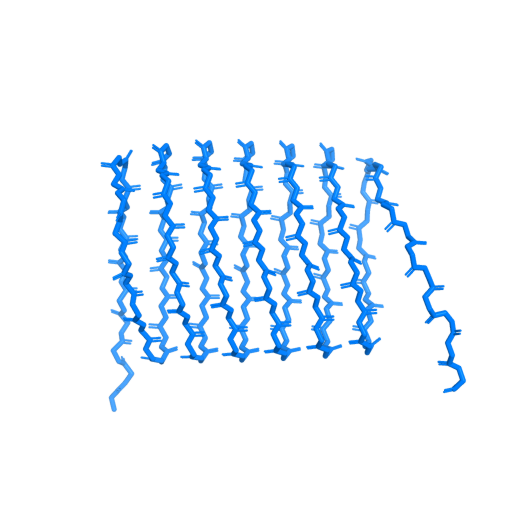 89 ? 4.365 -0.147 10.259 1.00 83.94 89 TYR A C 1
ATOM 702 O O . TYR A 1 89 ? 4.716 0.077 9.103 1.00 83.94 89 TYR A O 1
ATOM 710 N N . GLN A 1 90 ? 3.167 0.234 10.710 1.00 82.31 90 GLN A N 1
ATOM 711 C CA . GLN A 1 90 ? 2.142 0.824 9.846 1.00 82.31 90 GLN A CA 1
ATOM 712 C C . GLN A 1 90 ? 1.529 2.117 10.415 1.00 82.31 90 GLN A C 1
ATOM 714 O O . GLN A 1 90 ? 1.182 2.208 11.595 1.00 82.31 90 GLN A O 1
ATOM 719 N N . LYS A 1 91 ? 1.333 3.120 9.551 1.00 87.06 91 LYS A N 1
ATOM 720 C CA . LYS A 1 91 ? 0.585 4.362 9.840 1.00 87.06 91 LYS A CA 1
ATOM 721 C C . LYS A 1 91 ? -0.473 4.629 8.759 1.00 87.06 91 LYS A C 1
ATOM 723 O O . LYS A 1 91 ? -0.189 5.393 7.834 1.00 87.06 91 LYS A O 1
ATOM 728 N N . PRO A 1 92 ? -1.648 3.982 8.822 1.00 82.19 92 PRO A N 1
ATOM 729 C CA . PRO A 1 92 ? -2.703 4.202 7.841 1.00 82.19 92 PRO A CA 1
ATOM 730 C C . PRO A 1 92 ? -3.480 5.496 8.110 1.00 82.19 92 PRO A C 1
ATOM 732 O O . PRO A 1 92 ? -3.790 5.805 9.261 1.00 82.19 92 PRO A O 1
ATOM 735 N N . VAL A 1 93 ? -3.839 6.200 7.038 1.00 85.38 93 VAL A N 1
ATOM 736 C CA . VAL A 1 93 ? -4.810 7.303 7.036 1.00 85.38 93 VAL A CA 1
ATOM 737 C C . VAL A 1 93 ? -5.999 6.869 6.192 1.00 85.38 93 VAL A C 1
ATOM 739 O O . VAL A 1 93 ? -5.820 6.561 5.014 1.00 85.38 93 VAL A O 1
ATOM 742 N N . LEU A 1 94 ? -7.188 6.798 6.792 1.00 80.38 94 LEU A N 1
ATOM 743 C CA . LEU A 1 94 ? -8.383 6.281 6.128 1.00 80.38 94 LEU A CA 1
ATOM 744 C C . LEU A 1 94 ? -9.535 7.295 6.136 1.00 80.38 94 LEU A C 1
ATOM 746 O O . LEU A 1 94 ? -9.930 7.789 7.198 1.00 80.38 94 LEU A O 1
ATOM 750 N N . GLN A 1 95 ? -10.116 7.527 4.959 1.00 81.81 95 GLN A N 1
ATOM 751 C CA . GLN A 1 95 ? -11.273 8.394 4.741 1.00 81.81 95 GLN A CA 1
ATOM 752 C C . GLN A 1 95 ? -12.319 7.663 3.888 1.00 81.81 95 GLN A C 1
ATOM 754 O O . GLN A 1 95 ? -12.036 7.272 2.755 1.00 81.81 95 GLN A O 1
ATOM 759 N N . SER A 1 96 ? -13.518 7.446 4.438 1.00 71.19 96 SER A N 1
ATOM 760 C CA . SER A 1 96 ? -14.646 6.794 3.746 1.00 71.19 96 SER A CA 1
ATOM 761 C C . SER A 1 96 ? -14.281 5.467 3.061 1.00 71.19 96 SER A C 1
ATOM 763 O O . SER A 1 96 ? -14.789 5.151 1.994 1.00 71.19 96 SER A O 1
ATOM 765 N N . ALA A 1 97 ? -13.364 4.697 3.651 1.00 69.31 97 ALA A N 1
ATOM 766 C CA . ALA A 1 97 ? -12.822 3.469 3.073 1.00 69.31 97 ALA A CA 1
ATOM 767 C C . ALA A 1 97 ? -13.316 2.219 3.815 1.00 69.31 97 ALA A C 1
ATOM 769 O O . ALA A 1 97 ? -13.503 2.238 5.037 1.00 69.31 97 ALA A O 1
ATOM 770 N N . PHE A 1 98 ? -13.450 1.117 3.073 1.00 71.88 98 PHE A N 1
ATOM 771 C CA . PHE A 1 98 ? -13.601 -0.221 3.632 1.00 71.88 98 PHE A CA 1
ATOM 772 C C . PHE A 1 98 ? -12.249 -0.929 3.565 1.00 71.88 98 PHE A C 1
ATOM 774 O O . PHE A 1 98 ? -11.716 -1.193 2.486 1.00 71.88 98 PHE A O 1
ATOM 781 N N . ALA A 1 99 ? -11.662 -1.224 4.721 1.00 69.56 99 ALA A N 1
ATOM 782 C CA . ALA A 1 99 ? -10.329 -1.806 4.764 1.00 69.56 99 ALA A CA 1
ATOM 783 C C . ALA A 1 99 ? -10.260 -2.999 5.717 1.00 69.56 99 ALA A C 1
ATOM 785 O O . ALA A 1 99 ? -10.543 -2.879 6.914 1.00 69.56 99 ALA A O 1
ATOM 786 N N . ASN A 1 100 ? -9.807 -4.135 5.187 1.00 75.25 100 ASN A N 1
ATOM 787 C CA . ASN A 1 100 ? -9.317 -5.244 5.988 1.00 75.25 100 ASN A CA 1
ATOM 788 C C . ASN A 1 100 ? -7.798 -5.105 6.122 1.00 75.25 100 ASN A C 1
ATOM 790 O O . ASN A 1 100 ? -7.069 -5.169 5.135 1.00 75.25 100 ASN A O 1
ATOM 794 N N . ILE A 1 101 ? -7.315 -4.852 7.335 1.00 71.19 101 ILE A N 1
ATOM 795 C CA . ILE A 1 101 ? -5.894 -4.578 7.581 1.00 71.19 101 ILE A CA 1
ATOM 796 C C . ILE A 1 101 ? -5.417 -5.490 8.714 1.00 71.19 101 ILE A C 1
ATOM 798 O O . ILE A 1 101 ? -5.301 -5.028 9.859 1.00 71.19 101 ILE A O 1
ATOM 802 N N . PRO A 1 102 ? -5.186 -6.786 8.429 1.00 74.69 102 PRO A N 1
ATOM 803 C CA . PRO A 1 102 ? -4.522 -7.660 9.376 1.00 74.69 102 PRO A CA 1
ATOM 804 C C . PRO A 1 102 ? -3.082 -7.173 9.548 1.00 74.69 102 PRO A C 1
ATOM 806 O O . PRO A 1 102 ? -2.343 -7.008 8.579 1.00 74.69 102 PRO A O 1
ATOM 809 N N . HIS A 1 103 ? -2.693 -6.905 10.792 1.00 72.44 103 HIS A N 1
ATOM 810 C CA . HIS A 1 103 ? -1.398 -6.310 11.104 1.00 72.44 103 HIS A CA 1
ATOM 811 C C . HIS A 1 103 ? -0.694 -7.086 12.209 1.00 72.44 103 HIS A C 1
ATOM 813 O O . HIS A 1 103 ? -1.289 -7.361 13.250 1.00 72.44 103 HIS A O 1
ATOM 819 N N . GLN A 1 104 ? 0.587 -7.375 12.003 1.00 78.94 104 GLN A N 1
ATOM 820 C CA . GLN A 1 104 ? 1.501 -7.854 13.034 1.00 78.94 104 GLN A CA 1
ATOM 821 C C . GLN A 1 104 ? 2.626 -6.835 13.234 1.00 78.94 104 GLN A C 1
ATOM 823 O O . GLN A 1 104 ? 3.287 -6.431 12.278 1.00 78.94 104 GLN A O 1
ATOM 828 N N . GLY A 1 105 ? 2.846 -6.419 14.482 1.00 80.19 105 GLY A N 1
ATOM 829 C CA . GLY A 1 105 ? 3.815 -5.386 14.853 1.00 80.19 105 GLY A CA 1
ATOM 830 C C . GLY A 1 105 ? 3.139 -4.083 15.279 1.00 80.19 105 GLY A C 1
ATOM 831 O O . GLY A 1 105 ? 2.049 -4.081 15.844 1.00 80.19 105 GLY A O 1
ATOM 832 N N . TYR A 1 106 ? 3.753 -2.941 14.972 1.00 80.12 106 TYR A N 1
ATOM 833 C CA . TYR A 1 106 ? 3.301 -1.642 15.471 1.00 80.12 106 TYR A CA 1
ATOM 834 C C . TYR A 1 106 ? 2.361 -0.900 14.514 1.00 80.12 106 TYR A C 1
ATOM 836 O O . TYR A 1 106 ? 2.684 -0.740 13.336 1.00 80.12 106 TYR A O 1
ATOM 844 N N . ARG A 1 107 ? 1.238 -0.369 15.017 1.00 79.75 107 ARG A N 1
ATOM 845 C CA . ARG A 1 107 ? 0.258 0.375 14.207 1.00 79.75 107 ARG A CA 1
ATOM 846 C C . ARG A 1 107 ? -0.204 1.676 14.870 1.00 79.75 107 ARG A C 1
ATOM 848 O O . ARG A 1 107 ? -0.542 1.689 16.048 1.00 79.75 107 ARG A O 1
ATOM 855 N N . LYS A 1 108 ? -0.291 2.758 14.084 1.00 84.69 108 LYS A N 1
ATOM 856 C CA . LYS A 1 108 ? -0.898 4.054 14.465 1.00 84.69 108 LYS A CA 1
ATOM 857 C C . LYS A 1 108 ? -1.877 4.541 13.382 1.00 84.69 108 LYS A C 1
ATOM 859 O O . LYS A 1 108 ? -1.428 5.195 12.440 1.00 84.69 108 LYS A O 1
ATOM 864 N N . PRO A 1 109 ? -3.175 4.203 13.465 1.00 79.00 109 PRO A N 1
ATOM 865 C CA . PRO A 1 109 ? -4.166 4.627 12.479 1.00 79.00 109 PRO A CA 1
ATOM 866 C C . PRO A 1 109 ? -4.699 6.043 12.745 1.00 79.00 109 PRO A C 1
ATOM 868 O O . PRO A 1 109 ? -4.823 6.453 13.896 1.00 79.00 109 PRO A O 1
ATOM 871 N N . VAL A 1 110 ? -5.076 6.745 11.674 1.00 83.00 110 VAL A N 1
ATOM 872 C CA . VAL A 1 110 ? -5.900 7.965 11.698 1.00 83.00 110 VAL A CA 1
ATOM 873 C C . VAL A 1 110 ? -7.158 7.695 10.870 1.00 83.00 110 VAL A C 1
ATOM 875 O O . VAL A 1 110 ? -7.043 7.295 9.710 1.00 83.00 110 VAL A O 1
ATOM 878 N N . LEU A 1 111 ? -8.342 7.868 11.466 1.00 78.06 111 LEU A N 1
ATOM 879 C CA . LEU A 1 111 ? -9.638 7.509 10.875 1.00 78.06 111 LEU A CA 1
ATOM 880 C C . LEU A 1 111 ? -10.582 8.716 10.900 1.00 78.06 111 LEU A C 1
ATOM 882 O O . LEU A 1 111 ? -10.749 9.317 11.958 1.00 78.06 111 LEU A O 1
ATOM 886 N N . GLN A 1 112 ? -11.210 9.045 9.767 1.00 68.62 112 GLN A N 1
ATOM 887 C CA . GLN A 1 112 ? -12.210 10.125 9.691 1.00 68.62 112 GLN A CA 1
ATOM 888 C C . GLN A 1 112 ? -13.654 9.635 9.496 1.00 68.62 112 GLN A C 1
ATOM 890 O O . GLN A 1 112 ? -14.574 10.349 9.871 1.00 68.62 112 GLN A O 1
ATOM 895 N N . THR 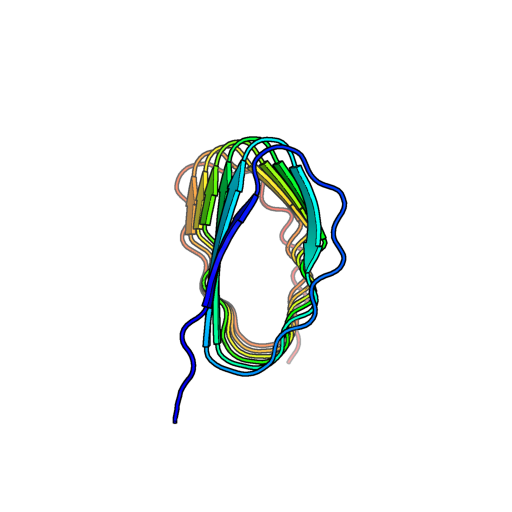A 1 113 ? -13.880 8.443 8.932 1.00 57.78 113 THR A N 1
ATOM 896 C CA . THR A 1 113 ? -15.204 7.782 8.793 1.00 57.78 113 THR A CA 1
ATOM 897 C C . THR A 1 113 ? -14.974 6.442 8.097 1.00 57.78 113 THR A C 1
ATOM 899 O O . THR A 1 113 ? -14.797 6.409 6.883 1.00 57.78 113 THR A O 1
ATOM 902 N N . THR A 1 114 ? -14.874 5.332 8.832 1.00 55.09 114 THR A N 1
ATOM 903 C CA . THR A 1 114 ? -14.471 4.046 8.228 1.00 55.09 114 THR A CA 1
ATOM 904 C C . THR A 1 114 ? -15.025 2.828 8.942 1.00 55.09 114 THR A C 1
ATOM 906 O O . THR A 1 114 ? -14.936 2.746 10.165 1.00 55.09 114 THR A O 1
ATOM 909 N N . PHE A 1 115 ? -15.434 1.825 8.163 1.00 58.69 115 PHE A N 1
ATOM 910 C CA . PHE A 1 115 ? -15.560 0.441 8.618 1.00 58.69 115 PHE A CA 1
ATOM 911 C C . PHE A 1 115 ? -14.206 -0.253 8.436 1.00 58.69 115 PHE A C 1
ATOM 913 O O . PHE A 1 115 ? -13.877 -0.769 7.368 1.00 58.69 115 PHE A O 1
ATOM 920 N N . ALA A 1 116 ? -13.380 -0.206 9.480 1.00 56.22 116 ALA A N 1
ATOM 921 C CA . ALA A 1 116 ? -12.115 -0.927 9.527 1.00 56.22 116 ALA A CA 1
ATOM 922 C C . ALA A 1 116 ? -12.291 -2.168 10.400 1.00 56.22 116 ALA A C 1
ATOM 924 O O . ALA A 1 116 ? -12.570 -2.046 11.594 1.00 56.22 116 ALA A O 1
ATOM 925 N N . ASN A 1 117 ? -12.104 -3.358 9.824 1.00 56.72 117 ASN A N 1
ATOM 926 C CA . ASN A 1 117 ? -12.172 -4.586 10.606 1.00 56.72 117 ASN A CA 1
ATOM 927 C C . ASN A 1 117 ? -10.919 -4.664 11.489 1.00 56.72 117 ASN A C 1
ATOM 929 O O . ASN A 1 117 ? -9.802 -4.907 11.022 1.00 56.72 117 ASN A O 1
ATOM 933 N N . LYS A 1 118 ? -11.087 -4.344 12.772 1.00 51.78 118 LYS A N 1
ATOM 934 C CA . LYS A 1 118 ? -10.010 -4.315 13.758 1.00 51.78 118 LYS A CA 1
ATOM 935 C C . LYS A 1 118 ? -9.860 -5.731 14.314 1.00 51.78 118 LYS A C 1
ATOM 937 O O . LYS A 1 118 ? -10.311 -6.022 15.412 1.00 51.78 118 LYS A O 1
ATOM 942 N N . LEU A 1 119 ? -9.229 -6.626 13.554 1.00 42.75 119 LEU A N 1
ATOM 943 C CA . LEU A 1 119 ? -8.744 -7.893 14.109 1.00 42.75 119 LEU A CA 1
ATOM 944 C C . LEU A 1 119 ? -7.543 -7.582 15.010 1.00 42.75 119 LEU A C 1
ATOM 946 O O . LEU A 1 119 ? -6.382 -7.638 14.607 1.00 42.75 119 LEU A O 1
ATOM 950 N N . THR A 1 120 ? -7.848 -7.129 16.225 1.00 39.22 120 THR A N 1
ATOM 951 C CA . THR A 1 120 ? -6.894 -6.886 17.302 1.00 39.22 120 THR A CA 1
ATOM 952 C C . THR A 1 120 ? -6.303 -8.217 17.740 1.00 39.22 120 THR A C 1
ATOM 954 O O . THR A 1 120 ? -6.891 -8.925 18.549 1.00 39.22 120 THR A O 1
ATOM 957 N N . TRP A 1 121 ? -5.099 -8.533 17.275 1.00 37.00 121 TRP A N 1
ATOM 958 C CA . TRP A 1 121 ? -4.206 -9.368 18.068 1.00 37.00 121 TRP A CA 1
ATOM 959 C C . TRP A 1 121 ? -3.541 -8.464 19.105 1.00 37.00 121 TRP A C 1
ATOM 961 O O . TRP A 1 121 ? -2.436 -7.968 18.911 1.00 37.00 121 TRP A O 1
ATOM 971 N N . LEU A 1 122 ? -4.255 -8.209 20.206 1.00 40.25 122 LEU A N 1
ATOM 972 C CA . LEU A 1 122 ? -3.593 -7.891 21.468 1.00 40.25 122 LEU A CA 1
ATOM 973 C C . LEU A 1 122 ? -2.707 -9.088 21.805 1.00 40.25 122 LEU A C 1
ATOM 975 O O . LEU A 1 122 ? -3.247 -10.144 22.118 1.00 40.25 122 LEU A O 1
ATOM 979 N N . ARG A 1 123 ? -1.385 -8.947 21.757 1.00 37.28 123 ARG A N 1
ATOM 980 C CA . ARG A 1 123 ? -0.464 -9.771 22.556 1.00 37.28 123 ARG A CA 1
ATOM 981 C C . ARG A 1 123 ? 0.710 -8.881 22.953 1.00 37.28 123 ARG A C 1
ATOM 983 O O . ARG A 1 123 ? 1.236 -8.183 22.094 1.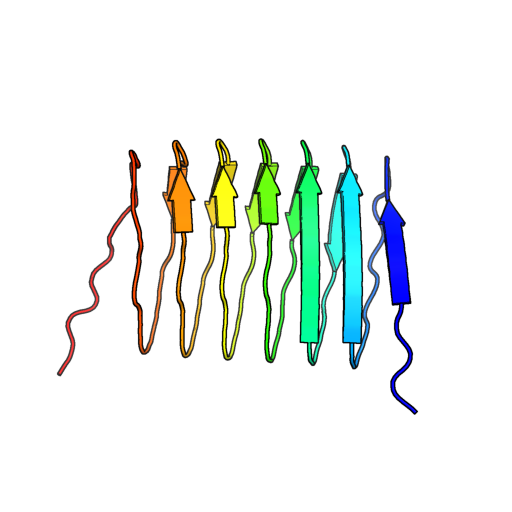00 37.28 123 ARG A O 1
ATOM 990 N N . LYS A 1 124 ? 0.818 -8.642 24.263 1.00 38.97 124 LYS A N 1
ATOM 991 C CA . LYS A 1 124 ? 1.837 -9.225 25.156 1.00 38.97 124 LYS A CA 1
ATOM 992 C C . LYS A 1 124 ? 3.214 -8.685 24.817 1.00 38.97 124 LYS A C 1
ATOM 994 O O . LYS A 1 124 ? 3.754 -9.110 23.778 1.00 38.97 124 LYS A O 1
#

Sequence (124 aa):
MRQIADIVLQSAFPNIPHQGYRKSVLQSAFTNIPHQGYQKPVLQSAFANIPHQGYQKPVLQSAFANIPHQGYQKPVLQSAFTNIPHQGYQKPVLQSAFANIPHQGYRKPVLQTTFANKLTWLRK

Secondary structure (DSSP, 8-state):
---EEEEEESS---B--EEEEEEEEEES-EEE--EEEEEEEEEES-EEE--EEEEE--EEES-EEE--EEEEE--EEES-EEE--EEEEE--EEEEEEEE--EEEEE--EEEEEEEE-------

Radius of gyration: 13.89 Å; chains: 1; bounding box: 39×20×44 Å

Foldseek 3Di:
DADEDEEEAAEDADEAEDEGHYEYEYHQYEYEYEYEYEYEYEYDCYEYEYEYEEEYEYEYDCYEYEYEYEYEYEYEEAVYEYEYEYEEEYEYEDDNYEYEYNYHYYYDYHYDDYDYDCPDPDDD

pLDDT: mean 74.59, std 12.93, range [37.0, 89.75]